Protein AF-A0A2V9WGV0-F1 (afdb_monomer)

Radius of gyration: 20.97 Å; Cα contacts (8 Å, |Δi|>4): 41; chains: 1; bounding box: 38×49×52 Å

Secondary structure (DSSP, 8-state):
---TTSPP--HHHHHHHHHHTSS--HHHHHHHHT-S-HHHHHHHT-----HHHHHHHHHHHHHHHHHHHHHHHHHHHHHHHHHHHHHHHT-

Mean predicted aligned error: 13.21 Å

Sequence (91 aa):
MWDGSLPEWQGFHSFRRGLASTGVDDVMVQQILRHQDVSVTRKHYIKTAPEQSVSGVAKLEAALCAGRRAGQEHIIQLVVYFHSLMSAVGA

pLDDT: mean 74.45, std 8.97, range [46.88, 89.88]

Structure (mmCIF, N/CA/C/O backbone):
data_AF-A0A2V9WGV0-F1
#
_entry.id   AF-A0A2V9WGV0-F1
#
loop_
_atom_site.group_PDB
_atom_site.id
_atom_site.type_symbol
_atom_site.label_atom_id
_atom_site.label_alt_id
_atom_site.label_comp_id
_atom_site.label_asym_id
_atom_site.label_entity_id
_atom_site.label_seq_id
_atom_site.pdbx_PDB_ins_code
_atom_site.Cartn_x
_atom_site.Cartn_y
_atom_site.Cartn_z
_atom_site.occupancy
_atom_site.B_iso_or_equiv
_atom_site.auth_seq_id
_atom_site.auth_comp_id
_atom_site.auth_asym_id
_atom_site.auth_atom_id
_atom_site.pdbx_PDB_model_num
ATOM 1 N N . MET A 1 1 ? 18.382 11.647 -17.020 1.00 46.88 1 MET A N 1
ATOM 2 C CA . MET A 1 1 ? 17.329 12.636 -17.323 1.00 46.88 1 MET A CA 1
ATOM 3 C C . MET A 1 1 ? 16.153 12.310 -16.418 1.00 46.88 1 MET A C 1
ATOM 5 O O . MET A 1 1 ? 15.5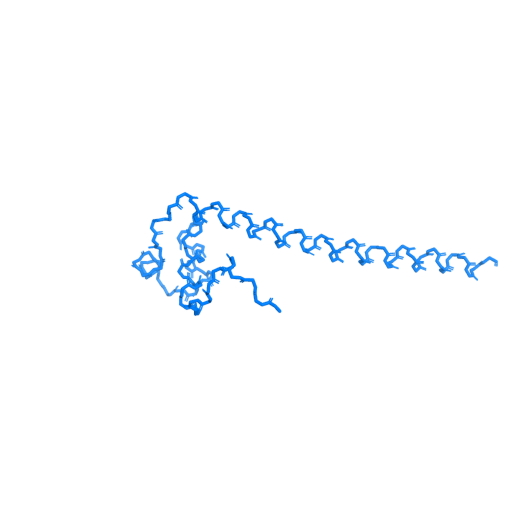88 11.240 -16.578 1.00 46.88 1 MET A O 1
ATOM 9 N N . TRP A 1 2 ? 15.889 13.136 -15.404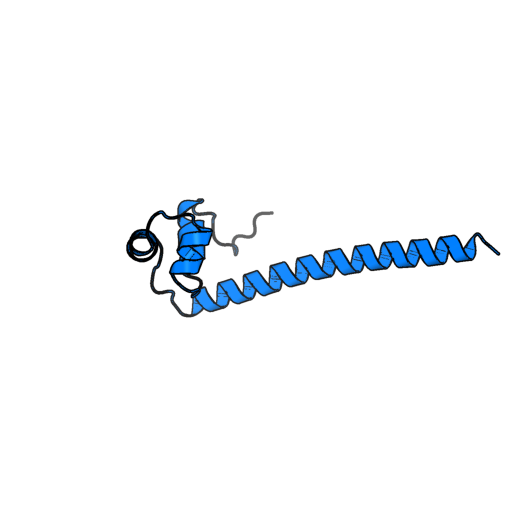 1.00 57.34 2 TRP A N 1
ATOM 10 C CA . TRP A 1 2 ? 14.690 13.008 -14.567 1.00 57.34 2 TRP A CA 1
ATOM 11 C C . TRP A 1 2 ? 13.497 13.434 -15.423 1.00 57.34 2 TRP A C 1
ATOM 13 O O . TRP A 1 2 ? 13.527 14.537 -15.969 1.00 57.34 2 TRP A O 1
ATOM 23 N N . ASP A 1 3 ? 12.492 12.579 -15.595 1.00 68.12 3 ASP A N 1
ATOM 24 C CA . ASP A 1 3 ? 11.223 13.040 -16.146 1.00 68.12 3 ASP A CA 1
ATOM 25 C C . ASP A 1 3 ? 10.434 13.709 -15.006 1.00 68.12 3 ASP A C 1
ATOM 27 O O . ASP A 1 3 ? 10.348 13.175 -13.900 1.00 68.12 3 ASP A O 1
ATOM 31 N N . GLY A 1 4 ? 9.938 14.924 -15.248 1.00 73.00 4 GLY A N 1
ATOM 32 C CA . GLY A 1 4 ? 9.138 15.682 -14.278 1.00 73.00 4 GLY A CA 1
ATOM 33 C C . GLY A 1 4 ? 7.658 15.295 -14.275 1.00 73.00 4 GLY A C 1
ATOM 34 O O . GLY A 1 4 ? 6.853 15.981 -13.652 1.00 73.00 4 GLY A O 1
ATOM 35 N N . SER A 1 5 ? 7.287 14.249 -15.016 1.00 77.69 5 SER A N 1
ATOM 36 C CA . SER A 1 5 ? 5.926 13.716 -15.056 1.00 77.69 5 SER A CA 1
ATOM 37 C C . SER A 1 5 ? 5.696 12.646 -13.988 1.00 77.69 5 SER A C 1
ATOM 39 O O . SER A 1 5 ? 4.556 12.416 -13.581 1.00 77.69 5 SER A O 1
ATOM 41 N N . LEU A 1 6 ? 6.769 12.017 -13.499 1.00 74.06 6 LEU A N 1
ATOM 42 C CA . LEU A 1 6 ? 6.714 11.084 -12.389 1.00 74.06 6 LEU A CA 1
ATOM 43 C C . LEU A 1 6 ? 6.546 11.834 -11.063 1.00 74.06 6 LEU A C 1
ATOM 45 O O . LEU A 1 6 ? 7.212 12.845 -10.824 1.00 74.06 6 LEU A O 1
ATOM 49 N N . PRO A 1 7 ? 5.674 11.339 -10.169 1.00 72.44 7 PRO A N 1
ATOM 50 C CA . PRO A 1 7 ? 5.506 11.933 -8.855 1.00 72.44 7 PRO A CA 1
ATOM 51 C C . PRO A 1 7 ? 6.815 11.871 -8.062 1.00 72.44 7 PRO A C 1
ATOM 53 O O . PRO A 1 7 ? 7.502 10.847 -8.033 1.00 72.44 7 PRO A O 1
ATOM 56 N N . GLU A 1 8 ? 7.138 12.972 -7.385 1.00 85.19 8 GLU A N 1
ATOM 57 C CA . GLU A 1 8 ? 8.298 13.056 -6.503 1.00 85.19 8 GLU A CA 1
ATOM 58 C C . GLU A 1 8 ? 8.196 12.018 -5.374 1.00 85.19 8 GLU A C 1
ATOM 60 O O . GLU A 1 8 ? 7.121 11.778 -4.814 1.00 85.19 8 GLU A O 1
ATOM 65 N N . TRP A 1 9 ? 9.317 11.382 -5.027 1.00 84.31 9 TRP A N 1
ATOM 66 C CA . TRP A 1 9 ? 9.353 10.397 -3.952 1.00 84.31 9 TRP A CA 1
ATOM 67 C C . TRP A 1 9 ? 9.090 11.052 -2.592 1.00 84.31 9 TRP A C 1
ATOM 69 O O . TRP A 1 9 ? 9.912 11.799 -2.073 1.00 84.31 9 TRP A O 1
ATOM 79 N N . GLN A 1 10 ? 7.970 10.692 -1.966 1.00 85.69 10 GLN A N 1
ATOM 80 C CA . GLN A 1 10 ? 7.534 11.243 -0.676 1.00 85.69 10 GLN A CA 1
ATOM 81 C C . GLN A 1 10 ? 7.929 10.367 0.532 1.00 85.69 10 GLN A C 1
ATOM 83 O O . GLN A 1 10 ? 7.288 10.414 1.586 1.00 85.69 10 GLN A O 1
ATOM 88 N N . GLY A 1 11 ? 8.946 9.513 0.388 1.00 89.88 11 GLY A N 1
ATOM 89 C CA . GLY A 1 11 ? 9.430 8.648 1.466 1.00 89.88 11 GLY A CA 1
ATOM 90 C C . GLY A 1 11 ? 8.620 7.365 1.699 1.00 89.88 11 GLY A C 1
ATOM 91 O O . GLY A 1 11 ? 7.494 7.176 1.231 1.00 89.88 11 GLY A O 1
ATOM 92 N N . PHE A 1 12 ? 9.196 6.469 2.507 1.00 87.19 12 PHE A N 1
ATOM 93 C CA . PHE A 1 12 ? 8.616 5.152 2.791 1.00 87.19 12 PHE A CA 1
ATOM 94 C C . PHE A 1 12 ? 7.271 5.208 3.522 1.00 87.19 12 PHE A C 1
ATOM 96 O O . PHE A 1 12 ? 6.469 4.287 3.386 1.00 87.19 12 PHE A O 1
ATOM 103 N N . HIS A 1 13 ? 7.008 6.257 4.309 1.00 85.38 13 HIS A N 1
ATOM 104 C CA . HIS A 1 13 ? 5.711 6.404 4.970 1.00 85.38 13 HIS A CA 1
ATOM 105 C C . HIS A 1 13 ? 4.598 6.585 3.933 1.00 85.38 13 HIS A C 1
ATOM 107 O O . HIS A 1 13 ? 3.635 5.824 3.938 1.00 85.38 13 HIS A O 1
ATOM 113 N N . SER A 1 14 ? 4.772 7.519 2.996 1.00 83.12 14 SER A N 1
ATOM 114 C CA . SER A 1 14 ? 3.818 7.785 1.915 1.00 83.12 14 SER A CA 1
ATOM 115 C C . SER A 1 14 ? 3.609 6.563 1.020 1.00 83.12 14 SER A C 1
ATOM 117 O O . SER A 1 14 ? 2.474 6.243 0.676 1.00 83.12 14 SER A O 1
ATOM 119 N N . PHE A 1 15 ? 4.676 5.806 0.739 1.00 83.94 15 PHE A N 1
ATOM 120 C CA . PHE A 1 15 ? 4.578 4.527 0.033 1.00 83.94 15 PHE A CA 1
ATOM 121 C C . PHE A 1 15 ? 3.689 3.511 0.769 1.00 83.94 15 PHE A C 1
ATOM 123 O O . PHE A 1 15 ? 2.763 2.963 0.175 1.00 83.94 15 PHE A O 1
ATOM 130 N N . ARG A 1 16 ? 3.897 3.300 2.079 1.00 85.38 16 ARG A N 1
ATOM 131 C CA . ARG A 1 16 ? 3.054 2.386 2.877 1.00 85.38 16 ARG A CA 1
ATOM 132 C C . ARG A 1 16 ? 1.591 2.833 2.933 1.00 85.38 16 ARG A C 1
ATOM 134 O O . ARG A 1 16 ? 0.703 1.989 2.947 1.00 85.38 16 ARG A O 1
ATOM 141 N N . ARG A 1 17 ? 1.331 4.146 2.948 1.00 84.69 17 ARG A N 1
ATOM 142 C CA . ARG A 1 17 ? -0.030 4.714 2.875 1.00 84.69 17 ARG A CA 1
ATOM 143 C C . ARG A 1 17 ? -0.702 4.415 1.538 1.00 84.69 17 ARG A C 1
ATOM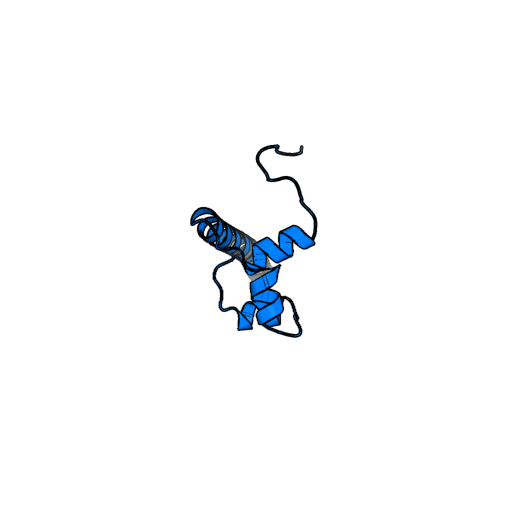 145 O O . ARG A 1 17 ? -1.855 3.990 1.524 1.00 84.69 17 ARG A O 1
ATOM 152 N N . GLY A 1 18 ? 0.024 4.615 0.438 1.00 80.44 18 GLY A N 1
ATOM 153 C CA . GLY A 1 18 ? -0.449 4.280 -0.903 1.00 80.44 18 GLY A CA 1
ATOM 154 C C . GLY A 1 18 ? -0.752 2.790 -1.033 1.00 80.44 18 GLY A C 1
ATOM 155 O O . GLY A 1 18 ? -1.836 2.428 -1.476 1.00 80.44 18 GLY A O 1
ATOM 156 N N . LEU A 1 19 ? 0.151 1.937 -0.537 1.00 81.56 19 LEU A N 1
ATOM 157 C CA . LEU A 1 19 ? -0.024 0.485 -0.541 1.00 81.56 19 LEU A CA 1
ATOM 158 C C . LEU A 1 19 ? -1.251 0.036 0.272 1.00 81.56 19 LEU A C 1
ATOM 160 O O . LEU A 1 19 ? -2.016 -0.811 -0.176 1.00 81.56 19 LEU A O 1
ATOM 164 N N . ALA A 1 20 ? -1.482 0.631 1.444 1.00 79.69 20 ALA A N 1
ATOM 165 C CA . ALA A 1 20 ? -2.656 0.317 2.257 1.00 79.69 20 ALA A CA 1
ATOM 166 C C . ALA A 1 20 ? -3.983 0.746 1.617 1.00 79.69 20 ALA A C 1
ATOM 168 O O . ALA A 1 20 ? -5.021 0.169 1.911 1.00 79.69 20 ALA A O 1
ATOM 169 N N . SER A 1 21 ? -3.957 1.761 0.753 1.00 74.56 21 SER A N 1
ATOM 170 C CA . SER A 1 21 ? -5.157 2.345 0.139 1.00 74.56 21 SER A CA 1
ATOM 171 C C . SER A 1 21 ? -5.467 1.741 -1.240 1.00 74.56 21 SER A C 1
ATOM 173 O O . SER A 1 21 ? -6.245 2.306 -2.000 1.00 74.56 21 SER A O 1
ATOM 175 N N . THR A 1 22 ? -4.857 0.599 -1.578 1.00 73.44 22 THR A N 1
ATOM 176 C CA . THR A 1 22 ? -5.018 -0.092 -2.871 1.00 73.44 22 THR A CA 1
ATOM 177 C C . THR A 1 22 ? -6.369 -0.798 -3.049 1.00 73.44 22 THR A C 1
ATOM 179 O O . THR A 1 22 ? -6.669 -1.237 -4.155 1.00 73.44 22 THR A O 1
ATOM 182 N N . GLY A 1 23 ? -7.206 -0.873 -2.004 1.00 65.31 23 GLY A N 1
ATOM 183 C CA . GLY A 1 23 ? -8.545 -1.484 -2.059 1.00 65.31 23 GLY A CA 1
ATOM 184 C C . GLY A 1 23 ? -8.584 -2.982 -1.734 1.00 65.31 23 GLY A C 1
ATOM 185 O O . GLY A 1 23 ? -9.597 -3.634 -1.969 1.00 65.31 23 GLY A O 1
ATOM 186 N N . VAL A 1 24 ? -7.489 -3.526 -1.204 1.00 70.56 24 VAL A N 1
ATOM 187 C CA . VAL A 1 24 ? -7.387 -4.906 -0.708 1.00 70.56 24 VAL A CA 1
ATOM 188 C C . VAL A 1 24 ? -7.939 -4.996 0.723 1.00 70.56 24 VAL A C 1
ATOM 190 O O . VAL A 1 24 ? -7.919 -4.003 1.447 1.00 70.56 24 VAL A O 1
ATOM 193 N N . ASP A 1 25 ? -8.418 -6.176 1.131 1.00 78.69 25 ASP A N 1
ATOM 194 C CA . ASP A 1 25 ? -8.950 -6.430 2.477 1.00 78.69 25 ASP A CA 1
ATOM 195 C C . ASP A 1 25 ? -8.000 -5.976 3.605 1.00 78.69 25 ASP A C 1
ATOM 197 O O . ASP A 1 25 ? -6.789 -6.228 3.571 1.00 78.69 25 ASP A O 1
ATOM 201 N N . ASP A 1 26 ? -8.569 -5.336 4.631 1.00 76.31 26 ASP A N 1
ATOM 202 C CA . ASP A 1 26 ? -7.845 -4.712 5.743 1.00 76.31 26 ASP A CA 1
ATOM 203 C C . ASP A 1 26 ? -6.907 -5.697 6.470 1.00 76.31 26 ASP A C 1
ATOM 205 O O . ASP A 1 26 ? -5.814 -5.305 6.898 1.00 76.31 26 ASP A O 1
AT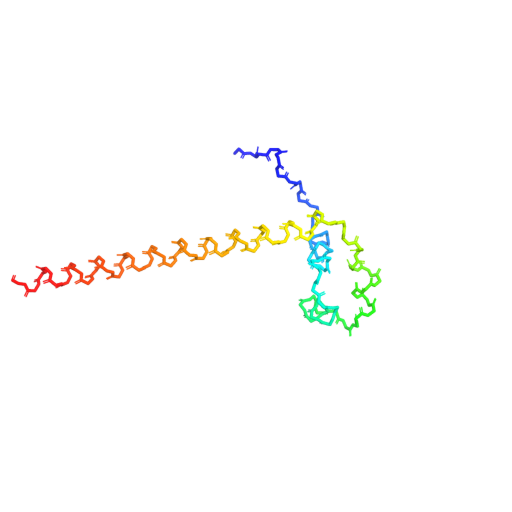OM 209 N N . VAL A 1 27 ? -7.299 -6.974 6.599 1.00 79.38 27 VAL A N 1
ATOM 210 C CA . VAL A 1 27 ? -6.497 -8.015 7.265 1.00 79.38 27 VAL A CA 1
ATOM 211 C C . VAL A 1 27 ? -5.297 -8.395 6.405 1.00 79.38 27 VAL A C 1
ATOM 213 O O . VAL A 1 27 ? -4.186 -8.546 6.917 1.00 79.38 27 VAL A O 1
ATOM 216 N N . MET A 1 28 ? -5.476 -8.477 5.087 1.00 79.06 28 MET A N 1
ATOM 217 C CA . MET A 1 28 ? -4.367 -8.732 4.170 1.00 79.06 28 MET A CA 1
ATOM 218 C C . MET A 1 28 ? -3.367 -7.565 4.183 1.00 79.06 28 MET A C 1
ATOM 220 O O . MET A 1 28 ? -2.157 -7.783 4.277 1.00 79.06 28 MET A O 1
ATOM 224 N N . VAL A 1 29 ? -3.851 -6.318 4.171 1.00 80.44 29 VAL A N 1
ATOM 225 C CA . VAL A 1 29 ? -2.990 -5.130 4.287 1.00 80.44 29 VAL A CA 1
ATOM 226 C C . VAL A 1 29 ? -2.243 -5.119 5.622 1.00 80.44 29 VAL A C 1
ATOM 228 O O . VAL A 1 29 ? -1.043 -4.834 5.655 1.00 80.44 29 VAL A O 1
ATOM 231 N N . GLN A 1 30 ? -2.917 -5.461 6.724 1.00 83.56 30 GLN A N 1
ATOM 232 C CA . GLN A 1 30 ? -2.286 -5.591 8.037 1.00 83.56 30 GLN A CA 1
ATOM 233 C C . GLN A 1 30 ? -1.140 -6.609 8.007 1.00 83.56 30 GLN A C 1
ATOM 235 O O . GLN A 1 30 ? -0.058 -6.311 8.512 1.00 83.56 30 GLN A O 1
ATOM 240 N N . GLN A 1 31 ? -1.349 -7.781 7.404 1.00 83.44 31 GLN A N 1
ATOM 241 C CA . GLN A 1 31 ? -0.327 -8.823 7.302 1.00 83.44 31 GLN A CA 1
ATOM 242 C C . GLN A 1 31 ? 0.872 -8.374 6.457 1.00 83.44 31 GLN A C 1
ATOM 244 O O . GLN A 1 31 ? 2.017 -8.545 6.880 1.00 83.44 31 GLN A O 1
ATOM 249 N N . ILE A 1 32 ? 0.626 -7.740 5.305 1.00 82.81 32 ILE A N 1
ATOM 250 C CA . ILE A 1 32 ? 1.679 -7.227 4.412 1.00 82.81 32 ILE A CA 1
ATOM 251 C C . ILE A 1 32 ? 2.516 -6.150 5.112 1.00 82.81 32 ILE A C 1
ATOM 253 O O . ILE A 1 32 ? 3.746 -6.172 5.048 1.00 82.81 32 ILE A O 1
ATOM 257 N N . LEU A 1 33 ? 1.860 -5.219 5.809 1.00 83.69 33 LEU A N 1
ATOM 258 C CA . LEU A 1 33 ? 2.526 -4.133 6.532 1.00 83.69 33 LEU A CA 1
ATOM 259 C C . LEU A 1 33 ? 3.028 -4.545 7.923 1.00 83.69 33 LEU A C 1
ATOM 261 O O . LEU A 1 33 ? 3.713 -3.759 8.578 1.00 83.69 33 LEU A O 1
ATOM 265 N N . ARG A 1 34 ? 2.723 -5.776 8.357 1.00 85.19 34 ARG A N 1
ATOM 266 C CA . ARG A 1 34 ? 3.074 -6.351 9.665 1.00 85.19 34 ARG A CA 1
ATOM 267 C C . ARG A 1 34 ? 2.602 -5.497 10.838 1.00 85.19 34 ARG A C 1
ATOM 269 O O . ARG A 1 34 ? 3.298 -5.352 11.842 1.00 85.19 34 ARG A O 1
ATOM 276 N N . HIS A 1 35 ? 1.422 -4.904 10.707 1.00 87.69 35 HIS A N 1
ATOM 277 C CA . HIS A 1 35 ? 0.824 -4.175 11.813 1.00 87.69 35 HIS A CA 1
ATOM 278 C C . HIS A 1 35 ? 0.296 -5.157 12.858 1.00 87.69 35 HIS A C 1
ATOM 280 O O . HIS A 1 35 ? -0.321 -6.171 12.536 1.00 87.69 35 HIS A O 1
ATOM 286 N N . GLN A 1 36 ? 0.515 -4.828 14.126 1.00 85.38 36 GLN A N 1
ATOM 287 C CA . GLN A 1 36 ? 0.053 -5.648 15.243 1.00 85.38 36 GLN A CA 1
ATOM 288 C C . GLN A 1 36 ? -1.480 -5.751 15.297 1.00 85.38 36 GLN A C 1
ATOM 290 O O . GLN A 1 36 ? -2.005 -6.754 15.766 1.00 85.38 36 GLN A O 1
ATOM 295 N N . ASP A 1 37 ? -2.190 -4.738 14.794 1.00 83.88 37 ASP A N 1
ATOM 296 C CA . ASP A 1 37 ? -3.646 -4.642 14.871 1.00 83.88 37 ASP A CA 1
ATOM 297 C C . ASP A 1 37 ? -4.228 -4.012 13.593 1.00 83.88 37 ASP A C 1
ATOM 299 O O . ASP A 1 37 ? -3.682 -3.043 13.052 1.00 83.88 37 ASP A O 1
ATOM 303 N N . VAL A 1 38 ? -5.352 -4.549 13.113 1.00 79.38 38 VAL A N 1
ATOM 304 C CA . VAL A 1 38 ? -6.053 -4.062 11.915 1.00 79.38 38 VAL A CA 1
ATOM 305 C C . VAL A 1 38 ? -6.578 -2.628 12.093 1.00 79.38 38 VAL A C 1
ATOM 307 O O . VAL A 1 38 ? -6.601 -1.844 11.142 1.00 79.38 38 VAL A O 1
ATOM 310 N N . SER A 1 39 ? -6.930 -2.232 13.319 1.00 80.56 39 SER A N 1
ATOM 311 C CA . SER A 1 39 ? -7.372 -0.877 13.661 1.00 80.56 39 SER A CA 1
ATOM 312 C C . SER A 1 39 ? -6.272 0.162 13.433 1.00 80.56 39 SER A C 1
ATOM 314 O O . SER A 1 39 ? -6.569 1.277 13.001 1.00 80.56 39 SER A O 1
ATOM 316 N N . VAL A 1 40 ? -4.997 -0.203 13.623 1.00 80.81 40 VAL A N 1
ATOM 317 C CA . VAL A 1 40 ? -3.846 0.661 13.307 1.00 80.81 40 VAL A CA 1
ATOM 318 C C . VAL A 1 40 ? -3.757 0.884 11.800 1.00 80.81 40 VAL A C 1
ATOM 320 O O . VAL A 1 40 ? -3.573 2.021 11.357 1.00 80.81 40 VAL A O 1
ATOM 323 N N . THR A 1 41 ? -3.957 -0.170 11.004 1.00 79.06 41 THR A N 1
ATOM 324 C CA . THR A 1 41 ? -4.013 -0.080 9.538 1.00 79.06 41 THR A CA 1
ATOM 325 C C . THR A 1 41 ? -5.144 0.843 9.093 1.00 79.06 41 THR A C 1
ATOM 327 O O . THR A 1 41 ? -4.916 1.782 8.331 1.00 79.06 41 THR A O 1
ATOM 330 N N . ARG A 1 42 ? -6.352 0.653 9.626 1.00 75.31 42 ARG A N 1
ATOM 331 C CA . ARG A 1 42 ? -7.526 1.430 9.219 1.00 75.31 42 ARG A CA 1
ATOM 332 C C . ARG A 1 42 ? -7.448 2.897 9.640 1.00 75.31 42 ARG A C 1
ATOM 334 O O . ARG A 1 42 ? -7.753 3.780 8.849 1.00 75.31 42 ARG A O 1
ATOM 341 N N . LYS A 1 43 ? -6.989 3.171 10.866 1.00 80.62 43 LYS A N 1
ATOM 342 C CA . LYS A 1 43 ? -6.906 4.529 11.428 1.00 80.62 43 LYS A CA 1
ATOM 343 C C . LYS A 1 43 ? -5.781 5.357 10.814 1.00 80.62 43 LYS A C 1
ATOM 345 O O . LYS A 1 43 ? -5.945 6.554 10.587 1.00 80.62 43 LYS A O 1
ATOM 350 N N . HIS A 1 44 ? -4.621 4.744 10.592 1.00 80.19 44 HIS A N 1
ATOM 351 C CA . HIS A 1 44 ? -3.415 5.485 10.233 1.00 80.19 44 HIS A CA 1
ATOM 352 C C . HIS A 1 44 ? -2.957 5.261 8.806 1.00 80.19 44 HIS A C 1
ATOM 354 O O . HIS A 1 44 ? -2.194 6.091 8.321 1.00 80.19 44 HIS A O 1
ATOM 360 N N . TYR A 1 45 ? -3.395 4.197 8.133 1.00 68.00 45 TYR A N 1
ATOM 361 C CA . TYR A 1 45 ? -2.854 3.826 6.831 1.00 68.00 45 TYR A CA 1
ATOM 362 C 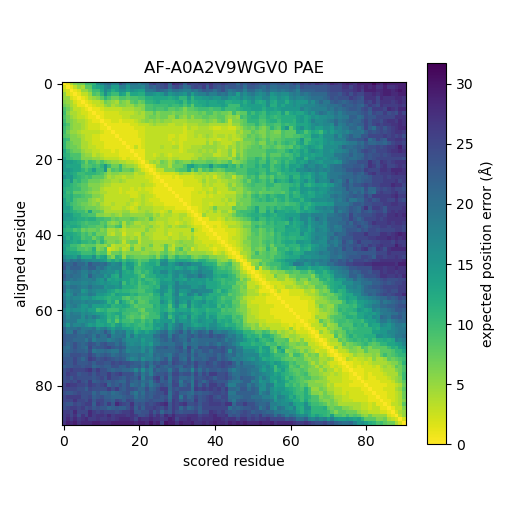C . TYR A 1 45 ? -3.869 3.894 5.697 1.00 68.00 45 TYR A C 1
ATOM 364 O O . TYR A 1 45 ? -3.550 4.508 4.678 1.00 68.00 45 TYR A O 1
ATOM 372 N N . ILE A 1 46 ? -5.084 3.393 5.906 1.00 67.50 46 ILE A N 1
ATOM 373 C CA . ILE A 1 46 ? -6.164 3.455 4.921 1.00 67.50 46 ILE A CA 1
ATOM 374 C C . ILE A 1 46 ? -6.715 4.881 4.870 1.00 67.50 46 ILE A C 1
ATOM 376 O O 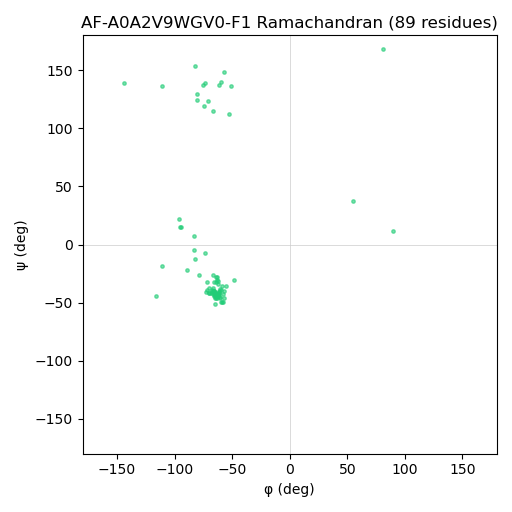. ILE A 1 46 ? -7.202 5.429 5.857 1.00 67.50 46 ILE A O 1
ATOM 380 N N . LYS A 1 47 ? -6.613 5.506 3.701 1.00 68.56 47 LYS A N 1
ATOM 381 C CA . LYS A 1 47 ? -7.425 6.667 3.335 1.00 68.56 47 LYS A CA 1
ATOM 382 C C . LYS A 1 47 ? -8.368 6.202 2.238 1.00 68.56 47 LYS A C 1
ATOM 384 O O . LYS A 1 47 ? -7.920 5.487 1.347 1.00 68.56 47 LYS A O 1
ATOM 389 N N . THR A 1 48 ? -9.644 6.588 2.301 1.00 60.22 48 THR A N 1
ATOM 390 C CA . THR A 1 48 ? -10.600 6.302 1.224 1.00 60.22 48 THR A CA 1
ATOM 391 C C . THR A 1 48 ? -9.992 6.800 -0.075 1.00 60.22 48 THR A C 1
ATOM 393 O O . THR A 1 48 ? -9.731 7.996 -0.227 1.00 60.22 48 THR A O 1
ATOM 396 N N . ALA A 1 49 ? -9.649 5.864 -0.949 1.00 59.09 49 ALA A N 1
ATOM 397 C CA . ALA A 1 49 ? -8.859 6.176 -2.115 1.00 59.09 49 ALA A CA 1
ATOM 398 C C . ALA A 1 49 ? -9.811 6.759 -3.168 1.00 59.09 49 ALA A C 1
ATOM 400 O O . ALA A 1 49 ? -10.814 6.113 -3.484 1.00 59.09 49 ALA A O 1
ATOM 401 N N . PRO A 1 50 ? -9.558 7.966 -3.702 1.00 61.22 50 PRO A N 1
ATOM 402 C CA . PRO A 1 50 ? -10.281 8.413 -4.883 1.00 61.22 50 PRO A CA 1
ATOM 403 C C . PRO A 1 50 ? -10.070 7.379 -5.998 1.00 61.22 50 PRO A C 1
ATOM 405 O O . PRO A 1 50 ? -9.020 6.743 -6.063 1.00 61.22 50 PRO A O 1
ATOM 408 N N . GLU A 1 51 ? -11.052 7.209 -6.879 1.00 58.88 51 GLU A N 1
ATOM 409 C CA . GLU A 1 51 ? -11.081 6.183 -7.940 1.00 58.88 51 GLU A CA 1
ATOM 410 C C . GLU A 1 51 ? -9.770 6.104 -8.758 1.00 58.88 51 GLU A C 1
ATOM 412 O O . GLU A 1 51 ? -9.307 5.034 -9.162 1.00 58.88 51 GLU A O 1
ATOM 417 N N . GLN A 1 52 ? -9.085 7.242 -8.896 1.00 53.50 52 GLN A N 1
ATOM 418 C CA . GLN A 1 52 ? -7.767 7.360 -9.515 1.00 53.50 52 GLN A CA 1
ATOM 419 C C . GLN A 1 52 ? -6.672 6.516 -8.836 1.00 53.50 52 GLN A C 1
ATOM 421 O O . GLN A 1 52 ? -5.825 5.958 -9.533 1.00 53.50 52 GLN A O 1
ATOM 426 N N . SER A 1 53 ? -6.687 6.364 -7.511 1.00 59.22 53 SER A N 1
ATOM 427 C CA . SER A 1 53 ? -5.726 5.535 -6.773 1.00 59.22 53 SER A CA 1
ATOM 428 C C . SER A 1 53 ? -5.896 4.047 -7.075 1.00 59.22 53 SER A C 1
ATOM 430 O O . SER A 1 53 ? -4.896 3.364 -7.282 1.00 59.22 53 SER A O 1
ATOM 432 N N . VAL A 1 54 ? -7.136 3.560 -7.198 1.00 65.38 54 VAL A N 1
ATOM 433 C CA . VAL A 1 54 ? -7.423 2.170 -7.602 1.00 65.38 54 VAL A CA 1
ATOM 434 C C . VAL A 1 54 ? -6.919 1.923 -9.027 1.00 65.38 54 VAL A C 1
ATOM 436 O O . VAL A 1 54 ? -6.214 0.947 -9.288 1.00 65.38 54 VAL A O 1
ATOM 439 N N . SER A 1 55 ? -7.172 2.870 -9.938 1.00 64.44 55 SER A N 1
ATOM 440 C CA . SER A 1 55 ? -6.669 2.790 -11.316 1.00 64.44 55 SER A CA 1
ATOM 441 C C . SER A 1 55 ? -5.133 2.794 -11.404 1.00 64.44 55 SER A C 1
ATOM 443 O O . SER A 1 55 ? -4.556 2.174 -12.298 1.00 64.44 55 SER A O 1
ATOM 445 N N . GLY A 1 56 ? -4.451 3.472 -10.473 1.00 67.25 56 GLY A N 1
ATOM 446 C CA . GLY A 1 56 ? -2.991 3.541 -10.419 1.00 67.25 56 GLY A CA 1
ATOM 447 C C . GLY A 1 56 ? -2.342 2.213 -10.026 1.00 67.25 56 GLY A C 1
ATOM 448 O O . GLY A 1 56 ? -1.315 1.840 -10.589 1.00 67.25 56 GLY A O 1
ATOM 449 N N . VAL A 1 57 ? -2.966 1.467 -9.113 1.00 71.44 57 VAL A N 1
ATOM 450 C CA . VAL A 1 57 ? -2.473 0.155 -8.662 1.00 71.44 57 VAL A CA 1
ATOM 451 C C . VAL A 1 57 ? -2.622 -0.890 -9.761 1.00 71.44 57 VAL A C 1
ATOM 453 O O . VAL A 1 57 ? -1.674 -1.625 -10.020 1.00 71.44 57 VAL A O 1
ATOM 456 N N . ALA A 1 58 ? -3.749 -0.890 -10.477 1.00 76.06 58 ALA A N 1
ATOM 457 C CA . ALA A 1 58 ? -3.945 -1.762 -11.635 1.00 76.06 58 ALA A CA 1
ATOM 458 C C . ALA A 1 58 ? -2.889 -1.512 -12.732 1.00 76.06 58 ALA A C 1
ATOM 460 O O . ALA A 1 58 ? -2.359 -2.448 -13.331 1.00 76.06 58 ALA A O 1
ATOM 461 N N . LYS A 1 59 ? -2.519 -0.245 -12.970 1.00 72.88 59 LYS A N 1
ATOM 462 C CA . LYS A 1 59 ? -1.431 0.109 -13.900 1.00 72.88 59 LYS A CA 1
ATOM 463 C C . LYS A 1 59 ? -0.066 -0.382 -13.412 1.00 72.88 59 LYS A C 1
ATOM 465 O O . LYS A 1 59 ? 0.727 -0.858 -14.222 1.00 72.88 59 LYS A O 1
ATOM 470 N N . LEU A 1 60 ? 0.208 -0.281 -12.109 1.00 75.25 60 LEU A N 1
ATOM 471 C CA . LEU A 1 60 ? 1.443 -0.793 -11.511 1.00 75.25 60 LEU A CA 1
ATOM 472 C C . LEU A 1 60 ? 1.539 -2.318 -11.646 1.00 75.25 60 LEU A C 1
ATOM 474 O O . LEU A 1 60 ? 2.581 -2.827 -12.052 1.00 75.25 60 LEU A O 1
ATOM 478 N N . GLU A 1 61 ? 0.458 -3.038 -11.349 1.00 79.25 61 GLU A N 1
ATOM 479 C CA . GLU A 1 61 ? 0.383 -4.491 -11.512 1.00 79.25 61 GLU A CA 1
ATOM 480 C C . GLU A 1 61 ? 0.666 -4.897 -12.963 1.00 79.25 61 GLU A C 1
ATOM 482 O O . GLU A 1 61 ? 1.552 -5.715 -13.218 1.00 79.25 61 GLU A O 1
ATOM 487 N N . ALA A 1 62 ? -0.000 -4.252 -13.925 1.00 78.25 62 ALA A N 1
ATOM 488 C CA . ALA A 1 62 ? 0.219 -4.504 -15.345 1.00 78.25 62 ALA A CA 1
ATOM 489 C C . ALA A 1 62 ? 1.684 -4.270 -15.762 1.00 78.25 62 ALA A C 1
ATOM 491 O O . ALA A 1 62 ? 2.256 -5.088 -16.485 1.00 78.25 62 ALA A O 1
ATOM 492 N N . ALA A 1 63 ? 2.317 -3.197 -15.275 1.00 73.88 63 ALA A N 1
ATOM 493 C CA . ALA A 1 63 ? 3.722 -2.900 -15.556 1.00 73.88 63 ALA A CA 1
ATOM 494 C C . ALA A 1 63 ? 4.681 -3.952 -14.966 1.00 73.88 63 ALA A C 1
ATOM 496 O O . ALA A 1 63 ? 5.618 -4.382 -15.643 1.00 73.88 63 ALA A O 1
ATOM 497 N N . LEU A 1 64 ? 4.434 -4.418 -13.737 1.00 74.25 64 LEU A N 1
ATOM 498 C CA . LEU A 1 64 ? 5.236 -5.471 -13.102 1.00 74.25 64 LEU A CA 1
ATOM 499 C C . LEU A 1 64 ? 5.085 -6.817 -13.826 1.00 74.25 64 LEU A C 1
ATOM 501 O O . LEU A 1 64 ? 6.076 -7.519 -14.047 1.00 74.25 64 LEU A O 1
ATOM 505 N N . CYS A 1 65 ? 3.868 -7.167 -14.245 1.00 79.06 65 CYS A N 1
ATOM 506 C CA . CYS A 1 65 ? 3.600 -8.369 -15.034 1.00 79.06 65 CYS A CA 1
ATOM 507 C C . CYS A 1 65 ? 4.245 -8.305 -16.424 1.00 79.06 65 CYS A C 1
ATOM 509 O O . CYS A 1 65 ? 4.834 -9.292 -16.867 1.00 79.06 65 CYS A O 1
ATOM 511 N N . ALA A 1 66 ? 4.197 -7.150 -17.092 1.00 74.44 66 ALA A N 1
ATOM 512 C CA . ALA A 1 66 ? 4.867 -6.943 -18.372 1.00 74.44 66 ALA A CA 1
ATOM 513 C C . ALA A 1 66 ? 6.393 -7.085 -18.243 1.00 74.44 66 ALA A C 1
ATOM 515 O O . ALA A 1 66 ? 7.012 -7.783 -19.046 1.00 74.44 66 ALA A O 1
ATOM 516 N N . GLY A 1 67 ? 6.992 -6.508 -17.195 1.00 71.44 67 GLY A N 1
ATOM 517 C CA . GLY A 1 67 ? 8.419 -6.667 -16.901 1.00 71.44 67 GLY A CA 1
ATOM 518 C C . GLY A 1 67 ? 8.813 -8.122 -16.618 1.00 71.44 67 GLY A C 1
ATOM 519 O O . GLY A 1 67 ? 9.820 -8.604 -17.137 1.00 71.44 67 GLY A O 1
ATOM 520 N N . ARG A 1 68 ? 7.987 -8.862 -15.861 1.00 68.94 68 ARG A N 1
ATOM 521 C CA . ARG A 1 68 ? 8.186 -10.302 -15.617 1.00 68.94 68 ARG A CA 1
ATOM 522 C C . ARG A 1 68 ? 8.124 -11.109 -16.916 1.00 68.94 68 ARG A C 1
ATOM 524 O O . ARG A 1 68 ? 8.977 -11.967 -17.128 1.00 68.94 68 ARG A O 1
ATOM 531 N N . ARG A 1 69 ? 7.157 -10.816 -17.791 1.00 63.66 69 ARG A N 1
ATOM 532 C CA . ARG A 1 69 ? 7.015 -11.492 -19.085 1.00 63.66 69 ARG A CA 1
ATOM 533 C C . ARG A 1 69 ? 8.213 -11.219 -19.990 1.00 63.66 69 ARG A C 1
ATOM 535 O O . ARG A 1 69 ? 8.788 -12.165 -20.506 1.00 63.66 69 ARG A O 1
ATOM 542 N N . ALA A 1 70 ? 8.658 -9.969 -20.102 1.00 62.84 70 ALA A N 1
ATOM 543 C CA . ALA A 1 70 ? 9.840 -9.617 -20.892 1.00 62.84 70 ALA A CA 1
ATOM 544 C C . ALA A 1 70 ? 11.106 -10.373 -20.436 1.00 62.84 70 ALA A C 1
ATOM 546 O O . ALA A 1 70 ? 11.873 -10.856 -21.267 1.00 62.84 70 ALA A O 1
ATOM 547 N N . GLY A 1 71 ? 11.295 -10.543 -19.121 1.00 66.06 71 GLY A N 1
ATOM 548 C CA . GLY A 1 71 ? 12.390 -11.354 -18.579 1.00 66.06 71 GLY A CA 1
ATOM 549 C C . GLY A 1 71 ? 12.266 -12.851 -18.897 1.00 66.06 71 GLY A C 1
ATOM 550 O O . GLY A 1 71 ? 13.268 -13.500 -19.190 1.00 66.06 71 GLY A O 1
ATOM 551 N N . GLN A 1 72 ? 11.049 -13.403 -18.879 1.00 62.34 72 GLN A N 1
ATOM 552 C CA . GLN A 1 72 ? 10.798 -14.810 -19.216 1.00 62.34 72 GLN A CA 1
ATOM 553 C C . GLN A 1 72 ? 11.002 -15.103 -20.707 1.00 62.34 72 GLN A C 1
ATOM 555 O O . GLN A 1 72 ? 11.618 -16.111 -21.038 1.00 62.34 72 GLN A O 1
ATOM 560 N N . GLU A 1 73 ? 10.547 -14.219 -21.597 1.00 68.88 73 GLU A N 1
ATOM 561 C CA . GLU A 1 73 ? 10.718 -14.361 -23.052 1.00 68.88 73 GLU A CA 1
ATOM 562 C C . GLU A 1 73 ? 12.213 -14.384 -23.429 1.00 68.88 73 GLU A C 1
ATOM 564 O O . GLU A 1 73 ? 12.637 -15.222 -24.222 1.00 68.88 73 GLU A O 1
ATOM 569 N N . HIS A 1 74 ? 13.045 -13.550 -22.788 1.00 71.94 74 HIS A N 1
ATOM 570 C CA . HIS A 1 74 ? 14.495 -13.532 -23.019 1.00 71.94 74 HIS A CA 1
ATOM 571 C C . HIS A 1 74 ? 15.196 -14.817 -22.536 1.00 71.94 74 HIS A C 1
ATOM 573 O O . HIS A 1 74 ? 16.083 -15.339 -23.212 1.00 71.94 74 HIS A O 1
ATOM 579 N N . ILE A 1 75 ? 14.781 -15.373 -21.390 1.00 72.62 75 ILE A N 1
ATOM 580 C CA . ILE A 1 75 ? 15.291 -16.667 -20.902 1.00 72.62 75 ILE A CA 1
ATOM 581 C C . ILE A 1 75 ? 14.881 -17.798 -21.854 1.00 72.62 75 ILE A C 1
ATOM 583 O O . ILE A 1 75 ? 15.713 -18.635 -22.200 1.00 72.62 75 ILE A O 1
ATOM 587 N N . ILE A 1 76 ? 13.625 -17.813 -22.313 1.00 73.75 76 ILE A N 1
ATOM 588 C CA . ILE A 1 76 ? 13.129 -18.823 -23.258 1.00 73.75 76 ILE A CA 1
ATOM 589 C C . ILE A 1 76 ? 13.891 -18.735 -24.586 1.00 73.75 76 ILE A C 1
ATOM 591 O O . ILE A 1 76 ? 14.335 -19.762 -25.096 1.00 73.75 76 ILE A O 1
ATOM 595 N N . GLN A 1 77 ? 14.121 -17.532 -25.117 1.00 70.25 77 GLN A N 1
ATOM 596 C CA . GLN A 1 77 ? 14.912 -17.335 -26.335 1.00 70.25 77 GLN A CA 1
ATOM 597 C C . GLN A 1 77 ? 16.356 -17.827 -26.183 1.00 70.25 77 GLN A C 1
ATOM 599 O O . GLN A 1 77 ? 16.863 -18.484 -27.090 1.00 70.25 77 GLN A O 1
ATOM 604 N N . LEU A 1 78 ? 17.002 -17.581 -25.037 1.00 73.94 78 LEU A N 1
ATOM 605 C CA . LEU A 1 78 ? 18.350 -18.084 -24.765 1.00 73.94 78 LEU A CA 1
ATOM 606 C C . LEU A 1 78 ? 18.388 -19.620 -24.719 1.00 73.94 78 LEU A C 1
ATOM 608 O O . LEU A 1 78 ? 19.283 -20.226 -25.304 1.00 73.94 78 LEU A O 1
ATOM 612 N N . VAL A 1 79 ? 17.409 -20.256 -24.066 1.00 78.88 79 VAL A N 1
ATOM 613 C CA . VAL A 1 79 ? 17.308 -21.725 -23.986 1.00 78.88 79 VAL A CA 1
ATOM 614 C C . VAL A 1 79 ? 17.057 -22.339 -25.364 1.00 78.88 79 VAL A C 1
ATOM 616 O O . VAL A 1 79 ? 17.714 -23.314 -25.722 1.00 78.88 79 VAL A O 1
ATOM 619 N N . VAL A 1 80 ? 16.159 -21.757 -26.163 1.00 81.06 80 VAL A N 1
ATOM 620 C CA . VAL A 1 80 ? 15.872 -22.217 -27.532 1.00 81.06 80 VAL A CA 1
ATOM 621 C C . VAL A 1 80 ? 17.090 -22.035 -28.438 1.00 81.06 80 VAL A C 1
ATOM 623 O O . VAL A 1 80 ? 17.433 -22.945 -29.190 1.00 81.06 80 VAL A O 1
ATOM 626 N N . TYR A 1 81 ? 17.791 -20.904 -28.330 1.00 80.31 81 TYR A N 1
ATOM 627 C CA . TYR A 1 81 ? 19.032 -20.664 -29.063 1.00 80.31 81 TYR A CA 1
ATOM 628 C C . TYR A 1 81 ? 20.109 -21.693 -28.704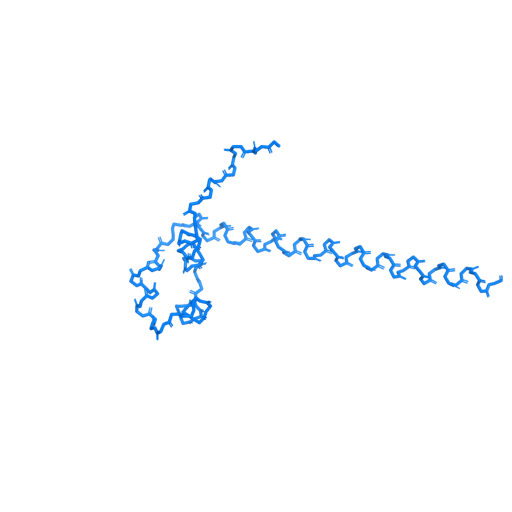 1.00 80.31 81 TYR A C 1
ATOM 630 O O . TYR A 1 81 ? 20.719 -22.277 -29.598 1.00 80.31 81 TYR A O 1
ATOM 638 N N . PHE A 1 82 ? 20.305 -21.977 -27.413 1.00 78.12 82 PHE A N 1
ATOM 639 C CA . PHE A 1 82 ? 21.279 -22.974 -26.969 1.00 78.12 82 PHE A CA 1
ATOM 640 C C . PHE A 1 82 ? 20.894 -24.387 -27.424 1.00 78.12 82 PHE A C 1
ATOM 642 O O . PHE A 1 82 ? 21.752 -25.138 -27.872 1.00 78.12 82 PHE A O 1
ATOM 649 N N . HIS A 1 83 ? 19.608 -24.741 -27.382 1.00 80.75 83 HIS A N 1
ATOM 650 C CA . HIS A 1 83 ? 19.120 -26.037 -27.855 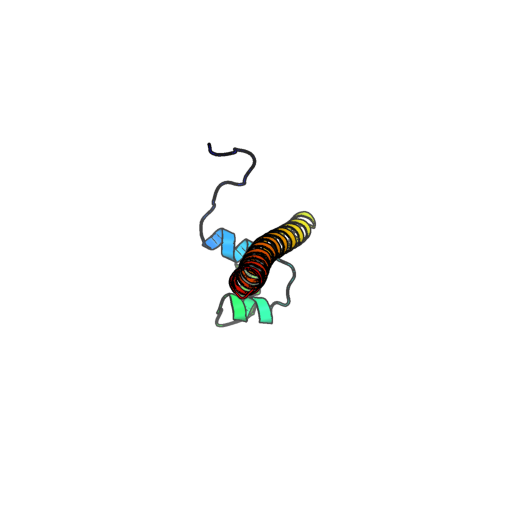1.00 80.75 83 HIS A CA 1
ATOM 651 C C . HIS A 1 83 ? 19.331 -26.224 -29.368 1.00 80.75 83 HIS A C 1
ATOM 653 O O . HIS A 1 83 ? 19.819 -27.270 -29.799 1.00 80.75 83 HIS A O 1
ATOM 659 N N . SER A 1 84 ? 19.043 -25.195 -30.171 1.00 80.94 84 SER A N 1
ATOM 660 C CA . SER A 1 84 ? 19.324 -25.199 -31.612 1.00 80.94 84 SER A CA 1
ATOM 661 C C . SER A 1 84 ? 20.825 -25.239 -31.912 1.00 80.94 84 SER A C 1
ATOM 663 O O . SER A 1 84 ? 21.243 -25.973 -32.803 1.00 80.94 84 SER A O 1
ATOM 665 N N . LEU A 1 85 ? 21.651 -24.511 -31.153 1.00 79.12 85 LEU A N 1
ATOM 666 C CA . LEU A 1 85 ? 23.108 -24.515 -31.311 1.00 79.12 85 LEU A CA 1
ATOM 667 C C . LEU A 1 85 ? 23.717 -25.883 -30.968 1.00 79.12 85 LEU A C 1
ATOM 669 O O . LEU A 1 85 ? 24.542 -26.389 -31.722 1.00 79.12 85 LEU A O 1
ATOM 673 N N . MET A 1 86 ? 23.289 -26.507 -29.867 1.00 77.31 86 MET A N 1
ATOM 674 C CA . MET A 1 86 ? 23.745 -27.850 -29.486 1.00 77.31 86 MET A CA 1
ATOM 675 C C . MET A 1 86 ? 23.284 -28.922 -30.482 1.00 77.31 86 MET A C 1
ATOM 677 O O . MET A 1 86 ? 24.022 -29.868 -30.735 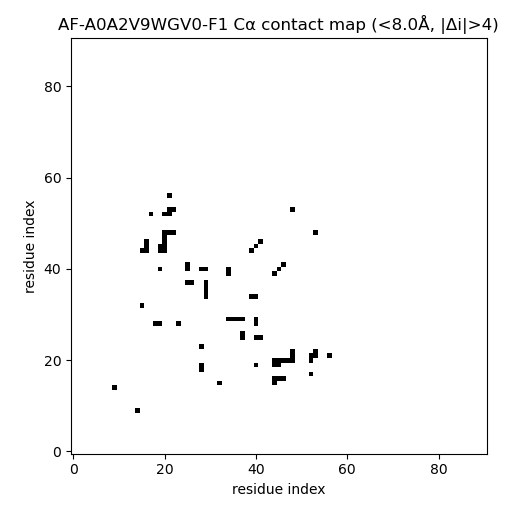1.00 77.31 86 MET A O 1
ATOM 681 N N . SER A 1 87 ? 22.108 -28.752 -31.095 1.00 76.44 87 SER A N 1
ATOM 682 C CA . SER A 1 87 ? 21.625 -29.646 -32.158 1.00 76.44 87 SER A CA 1
ATOM 683 C C . SER A 1 87 ? 22.392 -29.464 -33.476 1.00 76.44 87 SER A C 1
ATOM 685 O O . SER A 1 87 ? 22.592 -30.430 -34.201 1.00 76.44 87 SER A O 1
ATOM 687 N N . ALA A 1 88 ? 22.855 -28.246 -33.779 1.00 72.44 88 ALA A N 1
ATOM 688 C CA . ALA A 1 88 ? 23.618 -27.939 -34.992 1.00 72.44 88 ALA A CA 1
ATOM 689 C C . ALA A 1 88 ? 25.102 -28.348 -34.914 1.00 72.44 88 ALA A C 1
ATOM 691 O O . ALA A 1 88 ? 25.716 -28.596 -35.944 1.00 72.44 88 ALA A O 1
ATOM 692 N N . VAL A 1 89 ? 25.681 -28.423 -33.710 1.00 71.06 89 VAL A N 1
ATOM 693 C CA . VAL A 1 89 ? 27.070 -28.881 -33.485 1.00 71.06 89 VAL A CA 1
ATOM 694 C C . VAL A 1 89 ? 27.173 -30.419 -33.442 1.00 71.06 89 VAL A C 1
ATOM 696 O O . VAL A 1 89 ? 28.270 -30.965 -33.517 1.00 71.06 89 VAL A O 1
ATOM 699 N N . GLY A 1 90 ? 26.044 -31.127 -33.343 1.00 58.94 90 GLY A N 1
ATOM 700 C CA . GLY A 1 90 ? 25.973 -32.592 -33.296 1.00 58.94 90 GLY A CA 1
ATOM 701 C C . GLY A 1 90 ? 25.723 -33.301 -34.635 1.00 58.94 90 GLY A C 1
ATOM 702 O O . GLY A 1 90 ? 25.346 -34.473 -34.596 1.00 58.94 90 GLY A O 1
ATOM 703 N N . ALA A 1 91 ? 25.886 -32.626 -35.780 1.00 49.56 91 ALA A N 1
ATOM 704 C CA . ALA A 1 91 ? 25.695 -33.184 -37.126 1.00 49.56 91 ALA A CA 1
ATOM 705 C C . ALA A 1 91 ? 27.006 -33.251 -37.922 1.00 49.56 91 ALA A C 1
ATOM 707 O O . ALA A 1 91 ? 27.796 -32.284 -37.837 1.00 49.56 91 ALA A O 1
#

Solvent-accessible surface area (backbone atoms only — not comparable to full-atom values): 5356 Å² total; per-residue (Å²): 133,86,69,87,84,59,81,78,87,71,54,72,66,51,51,53,30,53,62,42,26,51,78,64,60,63,65,60,44,15,61,76,70,64,47,95,44,52,67,56,38,54,73,75,28,42,51,92,55,57,72,67,49,44,56,49,48,56,51,49,52,53,50,53,53,50,51,52,47,56,55,48,54,54,52,51,50,50,53,52,50,50,53,52,50,57,58,63,72,71,112

Foldseek 3Di:
DDDPVDDDDPDPLVVLLLQLQLPDDLVVSCVVVVPPDSVCSVVRRHDNDDPVSNVVVVVVVVVVVVVVVVVVVVVVVVVVVVVVVVVVVVD

Nearest PDB structures (foldseek):
  1drg-assembly1_A  TM=3.234E-01  e=3.466E+00  Punavirus P1